Protein AF-A0A2H0BST7-F1 (afdb_monomer)

pLDDT: mean 83.85, std 9.45, range [52.56, 93.31]

Sequence (130 aa):
IAMVVNVTANILLVPPYGAMGAAWAGVISFSILPLIGFWFIRKDLQGEWMWMSTLLVRGLLAAALIWFSIRFALSSAPWGYTLVAAPFYALLVLYLLRLFQKEDFQRVVGWLQRKAVMPDKTEEDFHEKP

Foldseek 3Di:
DLVVQLVVQCVVQCVVPNPVSNVVSVVVSVVVVVVVVCVVCVVVCPPCVVVVVLLVVLVVVLVVVLVVCCVPVVPPPDPVCSVVVSVVSSVVSCVVSVVDDPVNVVVVVVVVVVVVPDDDPDPPPVVPDD

Mean predicted aligned error: 10.14 Å

Organism: NCBI:txid1975041

Radius of gyration: 21.38 Å; Cα contacts (8 Å, |Δi|>4): 49; chains: 1; bounding box: 61×40×40 Å

Solvent-accessible surface area (backbone atoms only — not comparable to full-atom values): 7423 Å² total; per-residue (Å²): 106,70,66,54,51,33,52,54,34,31,69,65,30,25,81,84,45,44,73,62,16,43,56,49,18,49,54,52,35,66,52,48,49,57,52,52,52,47,64,62,48,55,76,79,33,77,88,48,48,71,59,53,51,49,50,51,52,49,49,51,49,39,52,51,51,44,50,50,46,48,61,66,70,38,64,84,48,59,68,73,56,40,68,60,48,49,61,56,51,43,51,51,47,34,43,74,67,59,74,53,49,72,68,58,54,51,51,53,51,55,49,52,56,52,56,73,70,52,72,83,84,77,71,72,74,80,75,73,72,134

Secondary structure (DSSP, 8-state):
-HHHHHHHHHHHHHHHHHHHHHHHHHHHHHHHHHHHHHHHHTTT-TTTHHHHHHHHHHHHHHHHHHHHHHHHHSTTS-HHHHHHHHHHHHHHHHHHTTSS-HHHHHHHHHHHHHHHHS----SSTTS---

Structure (mmCIF, N/CA/C/O backbone):
data_AF-A0A2H0BST7-F1
#
_entry.id   AF-A0A2H0BST7-F1
#
loop_
_atom_site.group_PDB
_atom_site.id
_atom_site.type_symbol
_atom_site.label_atom_id
_atom_site.label_alt_id
_atom_site.label_comp_id
_atom_site.label_asym_id
_atom_site.label_entity_id
_atom_site.label_seq_id
_atom_site.pdbx_PDB_ins_code
_atom_site.Cartn_x
_atom_site.Cartn_y
_atom_site.Cartn_z
_atom_site.occupancy
_atom_site.B_iso_or_equiv
_atom_site.auth_seq_id
_atom_site.auth_comp_id
_atom_site.auth_asym_id
_atom_site.auth_atom_id
_atom_site.pdbx_PDB_model_num
ATOM 1 N N . ILE A 1 1 ? -5.115 21.406 -0.434 1.00 69.88 1 ILE A N 1
ATOM 2 C CA . ILE A 1 1 ? -3.818 20.834 0.022 1.00 69.88 1 ILE A CA 1
ATOM 3 C C . ILE A 1 1 ? -3.348 19.724 -0.921 1.00 69.88 1 ILE A C 1
ATOM 5 O O . ILE A 1 1 ? -2.293 19.896 -1.509 1.00 69.88 1 ILE A O 1
ATOM 9 N N . ALA A 1 2 ? -4.147 18.674 -1.162 1.00 71.25 2 ALA A N 1
ATOM 10 C CA . ALA A 1 2 ? -3.847 17.601 -2.129 1.00 71.25 2 ALA A CA 1
ATOM 11 C C . ALA A 1 2 ? -3.363 18.107 -3.501 1.00 71.25 2 ALA A C 1
ATOM 13 O O . ALA A 1 2 ? -2.289 17.742 -3.965 1.00 71.25 2 ALA A O 1
ATOM 14 N N . MET A 1 3 ? -4.154 18.993 -4.116 1.00 79.62 3 MET A N 1
ATOM 15 C CA . MET A 1 3 ? -3.856 19.553 -5.435 1.00 79.62 3 MET A CA 1
ATOM 16 C C . MET A 1 3 ? -2.555 20.365 -5.429 1.00 79.62 3 MET A C 1
ATOM 18 O O . MET A 1 3 ? -1.753 20.233 -6.342 1.00 79.62 3 MET A O 1
ATOM 22 N N . VAL A 1 4 ? -2.316 21.147 -4.371 1.00 85.12 4 VAL A N 1
ATOM 23 C CA . VAL A 1 4 ? -1.112 21.980 -4.239 1.00 85.12 4 VAL A CA 1
ATOM 24 C C . VAL A 1 4 ? 0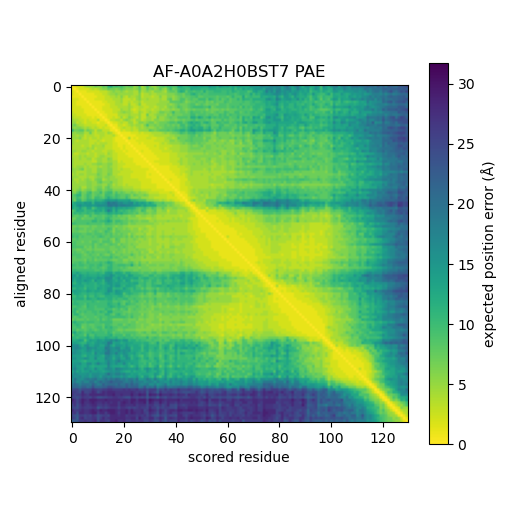.132 21.103 -4.129 1.00 85.12 4 VAL A C 1
ATOM 26 O O . VAL A 1 4 ? 1.062 21.289 -4.900 1.00 85.12 4 VAL A O 1
ATOM 29 N N . VAL A 1 5 ? 0.122 20.096 -3.248 1.00 81.38 5 VAL A N 1
ATOM 30 C CA . VAL A 1 5 ? 1.246 19.155 -3.097 1.00 81.38 5 VAL A CA 1
ATOM 31 C C . VAL A 1 5 ? 1.531 18.435 -4.416 1.00 81.38 5 VAL A C 1
ATOM 33 O O . VAL A 1 5 ? 2.687 18.349 -4.820 1.00 81.38 5 VAL A O 1
ATOM 36 N N . ASN A 1 6 ? 0.487 17.989 -5.121 1.00 83.00 6 ASN A N 1
ATOM 37 C CA . ASN A 1 6 ? 0.638 17.294 -6.395 1.00 83.00 6 ASN A CA 1
ATOM 38 C C . ASN A 1 6 ? 1.213 18.198 -7.493 1.00 83.00 6 ASN A C 1
ATOM 40 O O . ASN A 1 6 ? 2.143 17.805 -8.193 1.00 83.00 6 ASN A O 1
ATOM 44 N N . VAL A 1 7 ? 0.719 19.431 -7.622 1.00 86.38 7 VAL A N 1
ATOM 45 C CA . VAL A 1 7 ? 1.236 20.402 -8.597 1.00 86.38 7 VAL A CA 1
ATOM 46 C C . VAL A 1 7 ? 2.685 20.773 -8.278 1.00 86.38 7 VAL A C 1
ATOM 48 O O . VAL A 1 7 ? 3.531 20.729 -9.168 1.00 86.38 7 VAL A O 1
ATOM 51 N N . THR A 1 8 ? 3.009 21.058 -7.014 1.00 87.38 8 THR A N 1
ATOM 52 C CA . THR A 1 8 ? 4.379 21.380 -6.588 1.00 87.38 8 THR A CA 1
ATOM 53 C C . THR A 1 8 ? 5.342 20.220 -6.844 1.00 87.38 8 THR A C 1
ATOM 55 O O . THR A 1 8 ? 6.428 20.439 -7.378 1.00 87.38 8 THR A O 1
ATOM 58 N N . ALA A 1 9 ? 4.943 18.984 -6.527 1.00 81.56 9 ALA A N 1
ATOM 59 C CA . ALA A 1 9 ? 5.758 17.801 -6.786 1.00 81.56 9 ALA A CA 1
ATOM 60 C C . ALA A 1 9 ? 5.993 17.592 -8.290 1.00 81.56 9 ALA A C 1
ATOM 62 O O . ALA A 1 9 ? 7.122 17.330 -8.694 1.00 81.56 9 ALA A O 1
ATOM 63 N N . ASN A 1 10 ? 4.967 17.769 -9.128 1.00 85.75 10 ASN A N 1
ATOM 64 C CA . ASN A 1 10 ? 5.117 17.655 -10.579 1.00 85.75 10 ASN A CA 1
ATOM 65 C C . ASN A 1 10 ? 6.027 18.751 -11.159 1.00 85.75 10 ASN A C 1
ATOM 67 O O . ASN A 1 10 ? 6.893 18.440 -11.969 1.00 85.75 10 ASN A O 1
ATOM 71 N N . ILE A 1 11 ? 5.906 20.007 -10.714 1.00 90.06 11 ILE A N 1
ATOM 72 C CA . ILE A 1 11 ? 6.779 21.105 -11.175 1.00 90.06 11 ILE A CA 1
ATOM 73 C C . ILE A 1 11 ? 8.251 20.836 -10.828 1.00 90.06 11 ILE A C 1
ATOM 75 O O . ILE A 1 11 ? 9.129 21.143 -11.628 1.00 90.06 11 ILE A O 1
ATOM 79 N N . LEU A 1 12 ? 8.529 20.243 -9.663 1.00 88.81 12 LEU A N 1
ATOM 80 C CA . LEU A 1 12 ? 9.893 19.925 -9.229 1.00 88.81 12 LEU A CA 1
ATOM 81 C C . LEU A 1 12 ? 10.469 18.668 -9.897 1.00 88.81 12 LEU A C 1
ATOM 83 O O . LEU A 1 12 ? 11.650 18.648 -10.234 1.00 88.81 12 LEU A O 1
ATOM 87 N N . LEU A 1 13 ? 9.666 17.612 -10.064 1.00 84.69 13 LEU A N 1
ATOM 88 C CA . LEU A 1 13 ? 10.151 16.287 -10.474 1.00 84.69 13 LEU A CA 1
ATOM 89 C C . LEU A 1 13 ? 10.074 16.037 -11.981 1.00 84.69 13 LEU A C 1
ATOM 91 O O . LEU A 1 13 ? 10.878 15.265 -12.502 1.00 84.69 13 LEU A O 1
ATOM 95 N N . VAL A 1 14 ? 9.140 16.665 -12.698 1.00 88.31 14 VAL A N 1
ATOM 96 C CA . VAL A 1 14 ? 8.977 16.435 -14.142 1.00 88.31 14 VAL A CA 1
ATOM 97 C C . VAL A 1 14 ? 10.149 16.989 -14.964 1.00 88.31 14 VAL A C 1
ATOM 99 O O . VAL A 1 14 ? 10.617 16.257 -15.833 1.00 88.31 14 VAL A O 1
ATOM 102 N N . PRO A 1 15 ? 10.693 18.199 -14.717 1.00 88.75 15 PRO A N 1
ATOM 103 C CA . PRO A 1 15 ? 11.816 18.700 -15.511 1.00 88.75 15 PRO A CA 1
ATOM 104 C C . PRO A 1 15 ? 13.084 17.823 -15.447 1.00 88.75 15 PRO A C 1
ATOM 106 O O . PRO A 1 15 ? 13.643 17.547 -16.507 1.00 88.75 15 PRO A O 1
ATOM 109 N N . PRO A 1 16 ? 13.540 17.334 -14.271 1.00 91.62 16 PRO A N 1
ATOM 110 C CA . PRO A 1 16 ? 14.731 16.484 -14.205 1.00 91.62 16 PRO A CA 1
ATOM 111 C C . PRO A 1 16 ? 14.492 15.005 -14.559 1.00 91.62 16 PRO A C 1
ATOM 113 O O . PRO A 1 16 ? 15.432 14.346 -14.995 1.00 91.62 16 PRO A O 1
ATOM 116 N N . TYR A 1 17 ? 13.278 14.460 -14.383 1.00 89.00 17 TYR A N 1
ATOM 117 C CA . TYR A 1 17 ? 13.021 13.010 -14.510 1.00 89.00 17 TYR A CA 1
ATOM 118 C C . TYR A 1 17 ? 11.941 12.623 -15.537 1.00 89.00 17 TYR A C 1
ATOM 120 O O .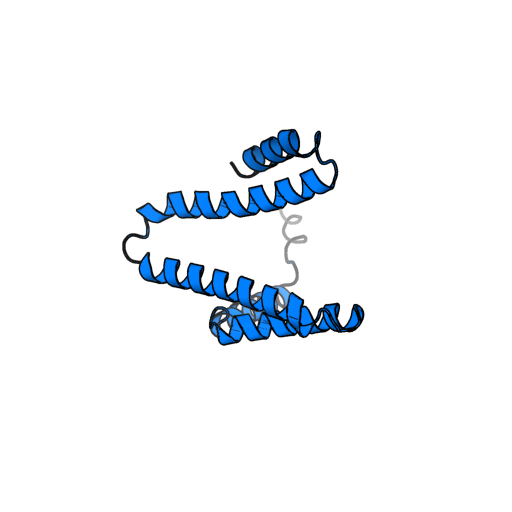 TYR A 1 17 ? 11.622 11.439 -15.686 1.00 89.00 17 TYR A O 1
ATOM 128 N N . GLY A 1 18 ? 11.344 13.587 -16.238 1.00 91.44 18 GLY A N 1
ATOM 129 C CA . GLY A 1 18 ? 10.319 13.357 -17.257 1.00 91.44 18 GLY A CA 1
ATOM 130 C C . GLY A 1 18 ? 9.127 12.543 -16.740 1.00 91.44 18 GLY A C 1
ATOM 131 O O . GLY A 1 18 ? 8.568 12.821 -15.676 1.00 91.44 18 GLY A O 1
ATOM 132 N N . ALA A 1 19 ? 8.751 11.499 -17.485 1.00 88.56 19 ALA A N 1
ATOM 133 C CA . ALA A 1 19 ? 7.633 10.615 -17.142 1.00 88.56 19 ALA A CA 1
ATOM 134 C C . ALA A 1 19 ? 7.834 9.863 -15.811 1.00 88.56 19 ALA A C 1
ATOM 136 O O . ALA A 1 19 ? 6.876 9.646 -15.068 1.00 88.56 19 ALA A O 1
ATOM 137 N N . MET A 1 20 ? 9.078 9.506 -15.473 1.00 88.19 20 MET A N 1
ATOM 138 C CA . MET A 1 20 ? 9.391 8.858 -14.197 1.00 88.19 20 MET A CA 1
ATOM 139 C C . MET A 1 20 ? 9.156 9.819 -13.024 1.00 88.19 20 MET A C 1
ATOM 141 O O . MET A 1 20 ? 8.635 9.414 -11.985 1.00 88.19 20 MET A O 1
ATOM 145 N N . GLY A 1 21 ? 9.469 11.104 -13.216 1.00 85.81 21 GLY A N 1
ATOM 146 C CA . GLY A 1 21 ? 9.205 12.164 -12.244 1.00 85.81 21 GLY A CA 1
ATOM 147 C C . GLY A 1 21 ? 7.720 12.341 -11.944 1.00 85.81 21 GLY A C 1
ATOM 148 O O . GLY A 1 21 ? 7.342 12.448 -10.779 1.00 85.81 21 GLY A O 1
ATOM 149 N N . ALA A 1 22 ? 6.870 12.284 -12.972 1.00 85.62 22 ALA A N 1
ATOM 150 C CA . ALA A 1 22 ? 5.416 12.351 -12.808 1.00 85.62 22 ALA A CA 1
ATOM 151 C C . ALA A 1 22 ? 4.866 11.170 -11.984 1.00 85.62 22 ALA A C 1
ATOM 153 O O . ALA A 1 22 ? 4.040 11.360 -11.089 1.00 85.62 22 ALA A O 1
ATOM 154 N N . ALA A 1 23 ? 5.364 9.951 -12.228 1.00 87.06 23 ALA A N 1
ATOM 155 C CA . ALA A 1 23 ? 4.972 8.774 -11.453 1.00 87.06 23 ALA A CA 1
ATOM 156 C C . ALA A 1 23 ? 5.342 8.925 -9.965 1.00 87.06 23 ALA A C 1
ATOM 158 O O . ALA A 1 23 ? 4.511 8.689 -9.085 1.00 87.06 23 ALA A O 1
ATOM 159 N N . TRP A 1 24 ? 6.561 9.392 -9.676 1.00 86.75 24 TRP A N 1
ATOM 160 C CA . TRP A 1 24 ? 7.004 9.650 -8.304 1.00 86.75 24 TRP A CA 1
ATOM 161 C C . TRP A 1 24 ? 6.244 10.791 -7.630 1.00 86.75 24 TRP A C 1
ATOM 163 O O . TRP A 1 24 ? 5.917 10.677 -6.450 1.00 86.75 24 TRP A O 1
ATOM 173 N N . ALA A 1 25 ? 5.898 11.854 -8.360 1.00 87.00 25 ALA A N 1
ATOM 174 C CA . ALA A 1 25 ? 5.081 12.944 -7.832 1.00 87.00 25 ALA A CA 1
ATOM 175 C C . ALA A 1 25 ? 3.711 12.441 -7.345 1.00 87.00 25 ALA A C 1
ATOM 177 O O . ALA A 1 25 ? 3.249 12.844 -6.273 1.00 87.00 25 ALA A O 1
ATOM 178 N N . GLY A 1 26 ? 3.105 11.501 -8.077 1.00 85.44 26 GLY A N 1
ATOM 179 C CA . GLY A 1 26 ? 1.884 10.817 -7.657 1.00 85.44 26 GLY A CA 1
ATOM 180 C C . GLY A 1 26 ? 2.075 10.037 -6.355 1.00 85.44 26 GLY A C 1
ATOM 181 O O . GLY A 1 26 ? 1.341 10.262 -5.392 1.00 85.44 26 GLY A O 1
ATOM 182 N N . VAL A 1 27 ? 3.095 9.175 -6.286 1.00 86.00 27 VAL A N 1
ATOM 183 C CA . VAL A 1 27 ? 3.401 8.376 -5.082 1.00 86.00 27 VAL A CA 1
ATOM 184 C C . VAL A 1 27 ? 3.630 9.268 -3.861 1.00 86.00 27 VAL A C 1
ATOM 186 O O . VAL A 1 27 ? 3.059 9.021 -2.797 1.00 86.00 27 VAL A O 1
ATOM 189 N N . ILE A 1 28 ? 4.416 10.336 -4.011 1.00 86.62 28 ILE A N 1
ATOM 190 C CA . ILE A 1 28 ? 4.704 11.297 -2.941 1.00 86.62 28 ILE A CA 1
ATOM 191 C C . ILE A 1 28 ? 3.416 11.983 -2.481 1.00 86.62 28 ILE A C 1
ATOM 193 O O . ILE A 1 28 ? 3.142 12.038 -1.283 1.00 86.62 28 ILE A O 1
ATOM 197 N N . SER A 1 29 ? 2.586 12.445 -3.415 1.00 85.25 29 SER A N 1
ATOM 198 C CA . SER A 1 29 ? 1.323 13.115 -3.094 1.00 85.25 29 SER A CA 1
ATOM 199 C C . SER A 1 29 ? 0.374 12.200 -2.327 1.00 85.25 29 SER A C 1
ATOM 201 O O . SER A 1 29 ? -0.137 12.5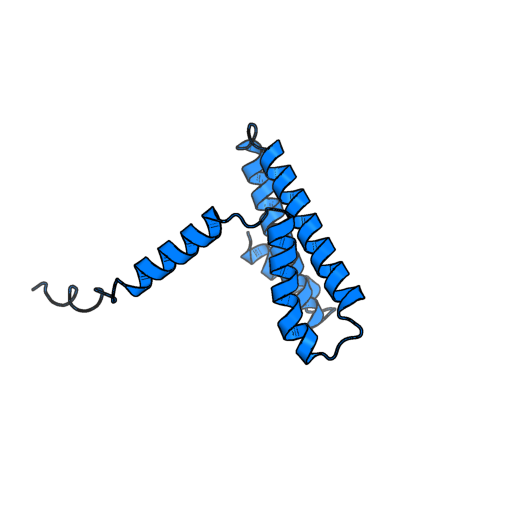88 -1.274 1.00 85.25 29 SER A O 1
ATOM 203 N N . PHE A 1 30 ? 0.193 10.965 -2.802 1.00 85.12 30 PHE A N 1
ATOM 204 C CA . PHE A 1 30 ? -0.650 9.968 -2.144 1.00 85.12 30 PHE A CA 1
ATOM 205 C C . PHE A 1 30 ? -0.083 9.467 -0.816 1.00 85.12 30 PHE A C 1
ATOM 207 O O . PHE A 1 30 ? -0.852 8.976 -0.000 1.00 85.12 30 PHE A O 1
ATOM 214 N N . SER A 1 31 ? 1.218 9.619 -0.565 1.00 86.44 31 SER A N 1
ATOM 215 C CA . SER A 1 31 ? 1.833 9.280 0.725 1.00 86.44 31 SER A CA 1
ATOM 216 C C . SER A 1 31 ? 1.709 10.422 1.738 1.00 86.44 31 SER A C 1
ATOM 218 O O . SER A 1 31 ? 1.401 10.195 2.907 1.00 86.44 31 SER A O 1
ATOM 220 N N . ILE A 1 32 ? 1.896 11.671 1.300 1.00 87.12 32 ILE A N 1
ATOM 221 C CA . ILE A 1 32 ? 1.828 12.862 2.160 1.00 87.12 32 ILE A CA 1
ATOM 222 C C . ILE A 1 32 ? 0.393 13.145 2.616 1.00 87.12 32 ILE A C 1
ATOM 224 O O . ILE A 1 32 ? 0.172 13.510 3.768 1.00 87.12 32 ILE A O 1
ATOM 228 N N . LEU A 1 33 ? -0.593 12.973 1.736 1.00 86.19 33 LEU A N 1
ATOM 229 C CA . LEU A 1 33 ? -2.009 13.204 2.039 1.00 86.19 33 LEU A CA 1
ATOM 230 C C . LEU A 1 33 ? -2.520 12.467 3.289 1.00 86.19 33 LEU A C 1
ATOM 232 O O . LEU A 1 33 ? -3.015 13.138 4.199 1.00 86.19 33 LEU A O 1
ATOM 236 N N . PRO A 1 34 ? -2.399 11.131 3.380 1.00 83.81 34 PRO A N 1
ATOM 237 C CA . PRO A 1 34 ? -2.818 10.393 4.560 1.00 83.81 34 PRO A CA 1
ATOM 238 C C . PRO A 1 34 ? -1.964 10.737 5.780 1.00 83.81 34 PRO A C 1
ATOM 240 O O . PRO A 1 34 ? -2.511 10.776 6.873 1.00 83.81 34 PRO A O 1
ATOM 243 N N . LEU A 1 35 ? -0.675 11.067 5.624 1.00 88.31 35 LEU A N 1
ATOM 244 C CA . LEU A 1 35 ? 0.169 11.524 6.738 1.00 88.31 35 LEU A CA 1
ATOM 245 C C . LEU A 1 35 ? -0.321 12.849 7.334 1.00 88.31 35 LEU A C 1
ATOM 247 O O . LEU A 1 35 ? -0.423 12.975 8.553 1.00 88.31 35 LEU A O 1
ATOM 251 N N . ILE A 1 36 ? -0.657 13.827 6.491 1.00 88.75 36 ILE A N 1
ATOM 252 C CA . ILE A 1 36 ? -1.209 15.111 6.936 1.00 88.75 36 ILE A CA 1
ATOM 253 C C . ILE A 1 36 ? -2.590 14.900 7.560 1.00 88.75 36 ILE A C 1
ATOM 255 O O . ILE A 1 36 ? -2.845 15.412 8.648 1.00 88.75 36 ILE A O 1
ATOM 259 N N . GLY A 1 37 ? -3.464 14.126 6.909 1.00 85.94 37 GLY A N 1
ATOM 260 C CA . GLY A 1 37 ? -4.786 13.796 7.447 1.00 85.94 37 GLY A CA 1
ATOM 261 C C . GLY A 1 37 ? -4.682 13.134 8.820 1.00 85.94 37 GLY A C 1
ATOM 262 O O . GLY A 1 37 ? -5.310 13.574 9.778 1.00 85.94 37 GLY A O 1
ATOM 263 N N . PHE A 1 38 ? -3.791 12.156 8.949 1.00 85.19 38 PHE A N 1
ATOM 264 C CA . PHE A 1 38 ? -3.479 11.499 10.210 1.00 85.19 38 PHE A CA 1
ATOM 265 C C . PHE A 1 38 ? -2.943 12.480 11.261 1.00 85.19 38 PHE A C 1
ATOM 267 O O . PHE A 1 38 ? -3.356 12.431 12.418 1.00 85.19 38 PHE A O 1
ATOM 274 N N . TRP A 1 39 ? -2.067 13.412 10.877 1.00 87.25 39 TRP A N 1
ATOM 275 C CA . TRP A 1 39 ? -1.524 14.419 11.790 1.00 87.25 39 TRP A CA 1
ATOM 276 C C . TRP A 1 39 ? -2.580 15.400 12.312 1.00 87.25 39 TRP A C 1
ATOM 278 O O . TRP A 1 39 ? -2.490 15.814 13.469 1.00 87.25 39 TRP A O 1
ATOM 288 N N . PHE A 1 40 ? -3.584 15.750 11.504 1.00 89.12 40 PHE A N 1
ATOM 289 C CA . PHE A 1 40 ? -4.714 16.566 11.954 1.00 89.12 40 PHE A CA 1
ATOM 290 C C . PHE A 1 40 ? -5.628 15.789 12.905 1.00 89.12 40 PHE A C 1
ATOM 292 O O . PHE A 1 40 ? -5.908 16.270 14.001 1.00 89.12 40 PHE A O 1
ATOM 299 N N . ILE A 1 41 ? -6.013 14.566 12.533 1.00 88.12 41 ILE A N 1
ATOM 300 C CA . ILE A 1 41 ? -6.977 13.761 13.299 1.00 88.12 41 ILE A CA 1
ATOM 301 C C . ILE A 1 41 ? -6.357 13.217 14.600 1.00 88.12 41 ILE A C 1
ATOM 303 O O . ILE A 1 41 ? -7.071 12.935 15.559 1.00 88.12 41 ILE A O 1
ATOM 307 N N . ARG A 1 42 ? -5.020 13.130 14.717 1.00 85.38 42 ARG A N 1
ATOM 308 C CA . ARG A 1 42 ? -4.355 12.622 15.937 1.00 85.38 42 ARG A CA 1
ATOM 309 C C . ARG A 1 42 ? -4.808 13.311 17.227 1.00 85.38 42 ARG A C 1
ATOM 311 O O . ARG A 1 42 ? -4.738 12.702 18.288 1.00 85.38 42 ARG A O 1
ATOM 318 N N . LYS A 1 43 ? -5.207 14.587 17.149 1.00 84.81 43 LYS A N 1
ATOM 319 C CA . LYS A 1 43 ? -5.657 15.362 18.313 1.00 84.81 43 LYS A CA 1
ATOM 320 C C . LYS A 1 43 ? -7.058 14.962 18.771 1.00 84.81 43 LYS A C 1
ATOM 322 O O . LYS A 1 43 ? -7.316 15.036 19.966 1.00 84.81 43 LYS A O 1
ATOM 327 N N . ASP A 1 44 ? -7.888 14.484 17.851 1.00 87.81 44 ASP A N 1
ATOM 328 C CA . ASP A 1 44 ? -9.265 14.059 18.110 1.00 87.81 44 ASP A CA 1
ATOM 329 C C . ASP A 1 44 ? -9.340 12.571 18.511 1.00 87.81 44 ASP A C 1
ATOM 331 O O . ASP A 1 44 ? -10.298 12.137 19.140 1.00 87.81 44 ASP A O 1
ATOM 335 N N . LEU A 1 45 ? -8.297 11.784 18.213 1.00 83.50 45 LEU A N 1
ATOM 336 C CA . LEU A 1 45 ? -8.231 10.328 18.435 1.00 83.50 45 LEU A CA 1
ATOM 337 C C . LEU A 1 45 ? -7.554 9.894 19.747 1.00 83.50 45 LEU A C 1
ATOM 339 O O . LEU A 1 45 ? -7.074 8.763 19.844 1.00 83.50 45 LEU A O 1
ATOM 343 N N . GLN A 1 46 ? -7.509 10.746 20.776 1.00 78.81 46 GLN A N 1
ATOM 344 C CA . GLN A 1 46 ? -6.777 10.450 22.023 1.00 78.81 46 GLN A CA 1
ATOM 345 C C . GLN A 1 46 ? -7.194 9.125 22.701 1.00 78.81 46 GLN A C 1
ATOM 347 O O . GLN A 1 46 ? -6.364 8.506 23.360 1.00 78.81 46 GLN A O 1
ATOM 352 N N . GLY A 1 47 ? -8.430 8.651 22.494 1.00 80.25 47 GLY A N 1
ATOM 353 C CA . GLY A 1 47 ? -8.910 7.358 23.005 1.00 80.25 47 GLY A CA 1
ATOM 354 C C . GLY A 1 47 ? -8.659 6.142 22.097 1.00 80.25 47 GLY A C 1
ATOM 355 O O . GLY A 1 47 ? -8.551 5.025 22.591 1.00 80.25 47 GLY A O 1
ATOM 356 N N . GLU A 1 48 ? -8.521 6.330 20.782 1.00 86.94 48 GLU A N 1
ATOM 357 C CA . GLU A 1 48 ? -8.455 5.231 19.796 1.00 86.94 48 GLU A CA 1
ATOM 358 C C . GLU A 1 48 ? -7.088 5.107 19.103 1.00 86.94 48 GLU A C 1
ATOM 360 O O . GLU A 1 48 ? -6.890 4.276 18.212 1.00 86.94 48 GLU A O 1
ATOM 365 N N . TRP A 1 49 ? -6.102 5.896 19.533 1.00 84.31 49 TRP A N 1
ATOM 366 C CA . TRP A 1 49 ? -4.754 5.906 18.964 1.00 84.31 49 TRP A CA 1
ATOM 367 C C . TRP A 1 49 ? -4.110 4.514 18.883 1.00 84.31 49 TRP A C 1
ATOM 369 O O . TRP A 1 49 ? -3.461 4.170 17.892 1.00 84.31 49 TRP A O 1
ATOM 379 N N . MET A 1 50 ? -4.310 3.682 19.908 1.00 85.62 50 MET A N 1
ATOM 380 C CA . MET A 1 50 ? -3.746 2.331 19.959 1.00 85.62 50 MET A CA 1
ATOM 381 C C . MET A 1 50 ? -4.379 1.406 18.907 1.00 85.62 50 MET A C 1
ATOM 383 O O . MET A 1 50 ? -3.680 0.615 18.271 1.00 85.62 50 MET A O 1
ATOM 387 N N . TRP A 1 51 ? -5.682 1.549 18.657 1.00 86.19 51 TRP A N 1
ATOM 388 C CA . TRP A 1 51 ? -6.382 0.805 17.610 1.00 86.19 51 TRP A CA 1
ATOM 389 C C . TRP A 1 51 ? -5.940 1.263 16.215 1.00 86.19 51 TRP A C 1
ATOM 391 O O . TRP A 1 51 ? -5.549 0.437 15.388 1.00 86.19 51 TRP A O 1
ATOM 401 N N . MET A 1 52 ? -5.894 2.577 15.982 1.00 85.12 52 MET A N 1
ATOM 402 C CA . MET A 1 52 ? 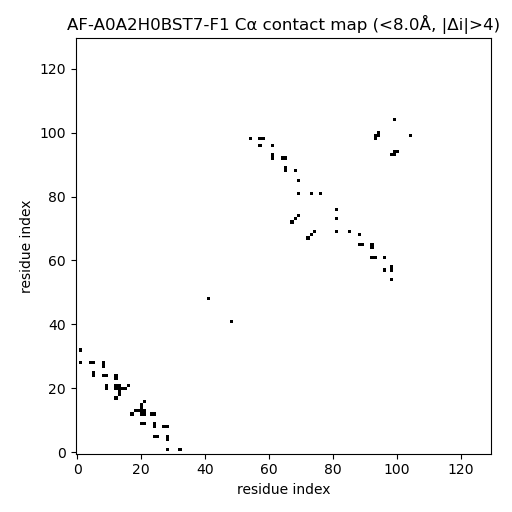-5.498 3.141 14.691 1.00 85.12 52 MET A CA 1
ATOM 403 C C . MET A 1 52 ? -4.035 2.828 14.337 1.00 85.12 52 MET A C 1
ATOM 405 O O . MET A 1 52 ? -3.738 2.451 13.204 1.00 85.12 52 MET A O 1
ATOM 409 N N . SER A 1 53 ? -3.115 2.931 15.300 1.00 86.19 53 SER A N 1
ATOM 410 C CA . SER A 1 53 ? -1.707 2.563 15.092 1.00 86.19 53 SER A CA 1
ATOM 411 C C . SER A 1 53 ? -1.540 1.069 14.810 1.00 86.19 53 SER A C 1
ATOM 413 O O . SER A 1 53 ? -0.782 0.701 13.914 1.00 86.19 53 SER A O 1
ATOM 415 N N . THR A 1 54 ? -2.306 0.204 15.482 1.00 87.75 54 THR A N 1
ATOM 416 C CA . THR A 1 54 ? -2.332 -1.234 15.177 1.00 87.75 54 THR A CA 1
ATOM 417 C C . THR A 1 54 ? -2.821 -1.491 13.751 1.00 87.75 54 THR A C 1
ATOM 419 O O . THR A 1 54 ? -2.240 -2.313 13.044 1.00 87.75 54 THR A O 1
ATOM 422 N N . LEU A 1 55 ? -3.858 -0.780 13.300 1.00 87.31 55 LEU A N 1
ATOM 423 C CA . LEU A 1 55 ? -4.387 -0.897 11.941 1.00 87.31 55 LEU A CA 1
ATOM 424 C C . LEU A 1 55 ? -3.357 -0.440 10.898 1.00 87.31 55 LEU A C 1
ATOM 426 O O . LEU A 1 55 ? -3.126 -1.153 9.923 1.00 87.31 55 LEU A O 1
ATOM 430 N N . LEU A 1 56 ? -2.668 0.679 11.146 1.00 88.06 56 LEU A N 1
ATOM 431 C CA . LEU A 1 56 ? -1.567 1.156 10.304 1.00 88.06 56 LEU A CA 1
ATOM 432 C C . LEU A 1 56 ? -0.427 0.141 10.217 1.00 88.06 56 LEU A C 1
ATOM 434 O O . LEU A 1 56 ? -0.006 -0.199 9.116 1.00 88.06 56 LEU A O 1
ATOM 438 N N . VAL A 1 57 ? 0.044 -0.380 11.353 1.00 89.81 57 VAL A N 1
ATOM 439 C CA . VAL A 1 57 ? 1.121 -1.383 11.388 1.00 89.81 57 VAL A CA 1
ATOM 440 C C . VAL A 1 57 ? 0.705 -2.652 10.646 1.00 89.81 57 VAL A C 1
ATOM 442 O O . VAL A 1 57 ? 1.485 -3.174 9.852 1.00 89.81 57 VAL A O 1
ATOM 445 N N . ARG A 1 58 ? -0.531 -3.132 10.835 1.00 90.62 58 ARG A N 1
ATOM 446 C CA . ARG A 1 58 ? -1.057 -4.291 10.096 1.00 90.62 58 ARG A CA 1
ATOM 447 C C . ARG A 1 58 ? -1.155 -4.022 8.599 1.00 90.62 58 ARG A C 1
ATOM 449 O O . ARG A 1 58 ? -0.801 -4.899 7.820 1.00 90.62 58 ARG A O 1
ATOM 456 N N . GLY A 1 59 ? -1.586 -2.830 8.191 1.00 90.19 59 GLY A N 1
ATOM 457 C CA . GLY A 1 59 ? -1.626 -2.432 6.784 1.00 90.19 59 GLY A CA 1
ATOM 458 C C . GLY A 1 59 ? -0.231 -2.375 6.158 1.00 90.19 59 GLY A C 1
ATOM 459 O O . GLY A 1 59 ? -0.023 -2.874 5.055 1.00 90.19 59 GLY A O 1
ATOM 460 N N . LEU A 1 60 ? 0.748 -1.844 6.890 1.00 91.00 60 LEU A N 1
ATOM 461 C CA . LEU A 1 60 ? 2.140 -1.755 6.446 1.00 91.00 60 LEU A CA 1
ATOM 462 C C . LEU A 1 60 ? 2.785 -3.146 6.344 1.00 91.00 60 LEU A C 1
ATOM 464 O O . LEU A 1 60 ? 3.456 -3.442 5.357 1.00 91.00 60 LEU A O 1
ATOM 468 N N . LEU A 1 61 ? 2.504 -4.031 7.306 1.00 92.69 61 LEU A N 1
ATOM 469 C CA . LEU A 1 61 ? 2.883 -5.445 7.242 1.00 92.69 61 LEU A CA 1
ATOM 470 C C . LEU A 1 61 ? 2.212 -6.166 6.068 1.00 92.69 61 LEU A C 1
ATOM 472 O O . LEU A 1 61 ? 2.878 -6.938 5.385 1.00 92.69 61 LEU A O 1
ATOM 476 N N . ALA A 1 62 ? 0.931 -5.898 5.795 1.00 92.06 62 ALA A N 1
ATOM 477 C CA . ALA A 1 62 ? 0.228 -6.461 4.643 1.00 92.06 62 ALA A CA 1
ATOM 478 C C . ALA A 1 62 ? 0.916 -6.064 3.338 1.00 92.06 62 ALA A C 1
ATOM 480 O O . ALA A 1 62 ? 1.246 -6.927 2.528 1.00 92.06 62 ALA A O 1
ATOM 481 N N . ALA A 1 63 ? 1.190 -4.770 3.165 1.00 91.38 63 ALA A N 1
ATOM 482 C CA . ALA A 1 63 ? 1.876 -4.252 1.990 1.00 91.38 63 ALA A CA 1
ATOM 483 C C . ALA A 1 63 ? 3.270 -4.878 1.827 1.00 91.38 63 ALA A C 1
ATOM 485 O O . ALA A 1 63 ? 3.614 -5.328 0.734 1.00 91.38 63 ALA A O 1
ATOM 486 N N . ALA A 1 64 ? 4.043 -4.975 2.913 1.00 93.31 64 ALA A N 1
ATOM 487 C CA . ALA A 1 64 ? 5.365 -5.593 2.901 1.00 93.31 64 ALA A CA 1
ATOM 488 C C . ALA A 1 64 ? 5.309 -7.085 2.533 1.00 93.31 64 ALA A C 1
ATOM 490 O O . ALA A 1 64 ? 6.096 -7.539 1.703 1.00 93.31 64 ALA A O 1
ATOM 491 N N . LEU A 1 65 ? 4.362 -7.843 3.094 1.00 93.25 65 LEU A N 1
ATOM 492 C CA . LEU A 1 65 ? 4.183 -9.266 2.795 1.00 93.25 65 LEU A CA 1
ATOM 493 C C . LEU A 1 65 ? 3.729 -9.501 1.356 1.00 93.25 65 LEU A C 1
ATOM 495 O O . LEU A 1 65 ? 4.240 -10.410 0.704 1.00 93.25 65 LEU A O 1
ATOM 499 N N . ILE A 1 66 ? 2.807 -8.684 0.843 1.00 91.94 66 ILE A N 1
ATOM 500 C CA . ILE A 1 66 ? 2.360 -8.753 -0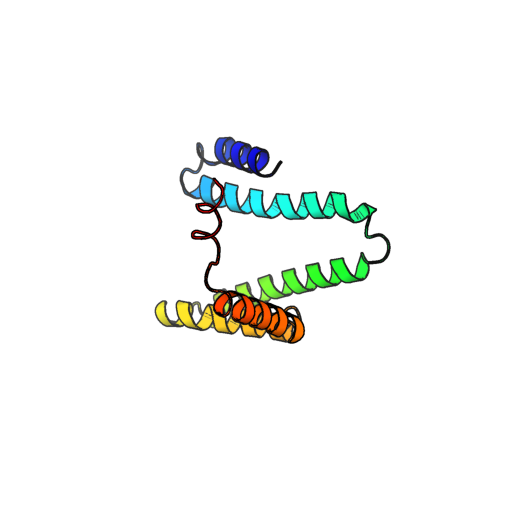.554 1.00 91.94 66 ILE A CA 1
ATOM 501 C C . ILE A 1 66 ? 3.536 -8.455 -1.484 1.00 91.94 66 ILE A C 1
ATOM 503 O O . ILE A 1 66 ? 3.811 -9.240 -2.390 1.00 91.94 66 ILE A O 1
ATOM 507 N N . TRP A 1 67 ? 4.272 -7.371 -1.230 1.00 92.06 67 TRP A N 1
ATOM 508 C CA . TRP A 1 67 ? 5.456 -7.007 -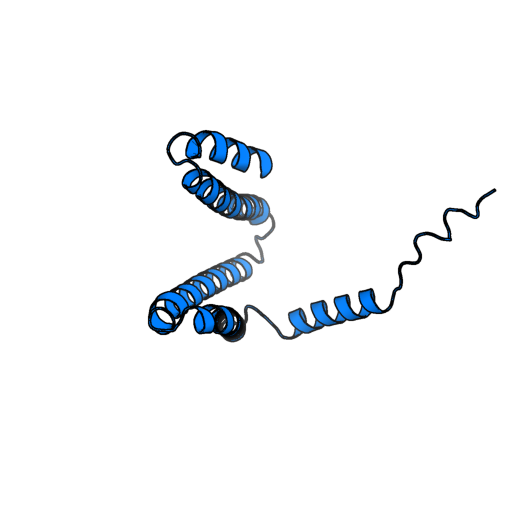2.005 1.00 92.06 67 TRP A CA 1
ATOM 509 C C . TRP A 1 67 ? 6.501 -8.123 -2.006 1.00 92.06 67 TRP A C 1
ATOM 511 O O . TRP A 1 67 ? 6.980 -8.529 -3.066 1.00 92.06 67 TRP A O 1
ATOM 521 N N . PHE A 1 68 ? 6.824 -8.656 -0.827 1.00 93.00 68 PHE A N 1
ATOM 522 C CA . PHE A 1 68 ? 7.787 -9.740 -0.671 1.00 93.00 68 PHE A CA 1
ATOM 523 C C . PHE A 1 68 ? 7.336 -11.002 -1.410 1.00 93.00 68 PHE A C 1
ATOM 525 O O . PHE A 1 68 ? 8.118 -11.587 -2.158 1.00 93.00 68 PHE A O 1
ATOM 532 N N . SER A 1 69 ? 6.061 -11.376 -1.275 1.00 88.75 69 SER A N 1
ATOM 533 C CA . SER A 1 69 ? 5.483 -12.543 -1.948 1.00 88.75 69 SER A CA 1
ATOM 534 C C . SER A 1 69 ? 5.541 -12.394 -3.464 1.00 88.75 69 SER A C 1
ATOM 536 O O . SER A 1 69 ? 6.011 -13.297 -4.148 1.00 88.75 69 SER A O 1
ATOM 538 N N . ILE A 1 70 ? 5.151 -11.237 -4.006 1.00 88.38 70 ILE A N 1
ATOM 539 C CA . ILE A 1 70 ? 5.226 -10.977 -5.450 1.00 88.38 70 ILE A CA 1
ATOM 540 C C . ILE A 1 70 ? 6.681 -11.016 -5.924 1.00 88.38 70 ILE A C 1
ATOM 542 O O . ILE A 1 70 ? 6.987 -11.632 -6.946 1.00 88.38 70 ILE A O 1
ATOM 546 N N . ARG A 1 71 ? 7.602 -10.400 -5.177 1.00 89.50 71 ARG A N 1
ATOM 547 C CA . ARG A 1 71 ? 9.001 -10.299 -5.594 1.00 89.50 71 ARG A CA 1
ATOM 548 C C . ARG A 1 71 ? 9.737 -11.636 -5.550 1.00 89.50 71 ARG A C 1
ATOM 550 O O . ARG A 1 71 ? 10.551 -11.885 -6.435 1.00 89.50 71 ARG A O 1
ATOM 557 N N . PHE A 1 72 ? 9.470 -12.479 -4.557 1.00 90.00 72 PHE A N 1
ATOM 558 C CA . PHE A 1 72 ? 10.162 -13.760 -4.397 1.00 90.00 72 PHE A CA 1
ATOM 559 C C . PHE A 1 72 ? 9.421 -14.931 -5.037 1.00 90.00 72 PHE A C 1
ATOM 561 O O . PHE A 1 72 ? 10.048 -15.715 -5.738 1.00 90.00 72 PHE A O 1
ATOM 568 N N . ALA A 1 73 ? 8.108 -15.054 -4.839 1.00 84.62 73 ALA A N 1
ATOM 569 C CA . ALA A 1 73 ? 7.357 -16.213 -5.322 1.00 84.62 73 ALA A CA 1
ATOM 570 C C . ALA A 1 73 ? 6.943 -16.080 -6.793 1.00 84.62 73 ALA A C 1
ATOM 572 O O . ALA A 1 73 ? 6.902 -17.078 -7.508 1.00 84.62 73 ALA A O 1
ATOM 573 N N . LEU A 1 74 ? 6.645 -14.861 -7.261 1.00 82.31 74 LEU A N 1
ATOM 574 C CA . LEU A 1 74 ? 6.129 -14.636 -8.617 1.00 82.31 74 LEU A CA 1
ATOM 575 C C . LEU A 1 74 ? 7.170 -14.105 -9.610 1.00 82.31 74 LEU A C 1
ATOM 577 O O . LEU A 1 74 ? 6.853 -13.959 -10.789 1.00 82.31 74 LEU A O 1
ATOM 581 N N . SER A 1 75 ? 8.416 -13.860 -9.189 1.00 83.81 75 SER A N 1
ATOM 582 C CA . SER A 1 75 ? 9.471 -13.412 -10.113 1.00 83.81 75 SER A CA 1
ATOM 583 C C . SER A 1 75 ? 9.956 -14.499 -11.070 1.00 83.81 75 SER A C 1
ATOM 585 O O . SER A 1 75 ? 10.460 -14.173 -12.140 1.00 83.81 75 SER A O 1
ATOM 587 N N . SER A 1 76 ? 9.784 -15.773 -10.714 1.00 87.38 76 SER A N 1
ATOM 588 C CA . SER A 1 76 ? 10.125 -16.914 -11.573 1.00 87.38 76 SER A CA 1
ATOM 589 C C . SER A 1 76 ? 8.958 -17.387 -12.450 1.00 87.38 76 SER A C 1
ATOM 591 O O . SER A 1 76 ? 9.149 -18.255 -13.298 1.00 87.38 76 SER A O 1
ATOM 593 N N . ALA A 1 77 ? 7.750 -16.850 -12.248 1.00 88.19 77 ALA A N 1
ATOM 594 C CA . ALA A 1 77 ? 6.554 -17.272 -12.968 1.00 88.19 77 ALA A CA 1
ATOM 595 C C . ALA A 1 77 ? 6.361 -16.488 -14.285 1.00 88.19 77 ALA A C 1
ATOM 597 O O . ALA A 1 77 ? 6.772 -15.329 -14.384 1.00 88.19 77 ALA A O 1
ATOM 598 N N . PRO A 1 78 ? 5.687 -17.070 -15.298 1.00 92.44 78 PRO A N 1
ATOM 599 C CA . PRO A 1 78 ? 5.285 -16.341 -16.498 1.00 92.44 78 PRO A CA 1
ATOM 600 C C . PRO A 1 78 ? 4.390 -15.144 -16.154 1.00 92.44 78 PRO A C 1
ATOM 602 O O . PRO A 1 78 ? 3.493 -15.252 -15.317 1.00 92.44 78 PRO A O 1
ATOM 605 N N . TRP A 1 79 ? 4.579 -14.020 -16.849 1.00 89.50 79 TRP A N 1
ATOM 606 C CA . TRP A 1 79 ? 3.892 -12.751 -16.563 1.00 89.50 79 TRP A CA 1
ATOM 607 C C . TRP A 1 79 ? 2.359 -12.874 -16.471 1.00 89.50 79 TRP A C 1
ATOM 609 O O . TRP A 1 79 ? 1.743 -12.238 -15.617 1.00 89.50 79 TRP A O 1
ATOM 619 N N . GLY A 1 80 ? 1.746 -13.728 -17.303 1.00 91.31 80 GLY A N 1
ATOM 620 C CA . GLY A 1 80 ? 0.299 -13.962 -17.296 1.00 91.31 80 GLY A CA 1
ATOM 621 C C . GLY A 1 80 ? -0.202 -14.618 -16.007 1.00 91.31 80 GLY A C 1
ATOM 622 O O . GLY A 1 80 ? -1.249 -14.234 -15.489 1.00 91.31 80 GLY A O 1
ATOM 623 N N . TYR A 1 81 ? 0.574 -15.546 -15.435 1.00 89.62 81 TYR A N 1
ATOM 624 C CA . TYR A 1 81 ? 0.251 -16.143 -14.138 1.00 89.62 81 TYR A CA 1
ATOM 625 C C . TYR A 1 81 ? 0.332 -15.095 -13.028 1.00 89.62 81 TYR A C 1
ATOM 627 O O . TYR A 1 81 ? -0.564 -15.012 -12.193 1.00 89.62 81 TYR A O 1
ATOM 635 N N . THR A 1 82 ? 1.356 -14.240 -13.057 1.00 88.75 82 THR A N 1
ATOM 636 C CA . THR A 1 82 ? 1.538 -13.169 -12.068 1.00 88.75 82 THR A CA 1
ATOM 637 C C . THR A 1 82 ? 0.371 -12.187 -12.048 1.00 88.75 82 THR A C 1
ATOM 639 O O . THR A 1 82 ? -0.056 -11.773 -10.973 1.00 88.75 82 THR A O 1
ATOM 642 N N . LEU A 1 83 ? -0.197 -11.873 -13.213 1.00 90.25 83 LEU A N 1
ATOM 643 C CA . LEU A 1 83 ? -1.320 -10.943 -13.354 1.00 90.25 83 LEU A CA 1
ATOM 644 C C . LEU A 1 83 ? -2.597 -11.457 -12.668 1.00 90.25 83 LEU A C 1
ATOM 646 O O . LEU A 1 83 ? -3.319 -10.680 -12.047 1.00 90.25 83 LEU A O 1
ATOM 650 N N . VAL A 1 84 ? -2.842 -12.769 -12.727 1.00 93.00 84 VAL A N 1
ATOM 651 C CA . VAL A 1 84 ? -4.008 -13.400 -12.089 1.00 93.00 84 VAL A CA 1
ATOM 652 C C . VAL A 1 84 ? -3.721 -13.760 -10.635 1.00 93.00 84 VAL A C 1
ATOM 654 O O . VAL A 1 84 ? -4.551 -13.508 -9.774 1.00 93.00 84 VAL A O 1
ATOM 657 N N . ALA A 1 85 ? -2.553 -14.315 -10.320 1.00 89.75 85 ALA A N 1
ATOM 658 C CA . ALA A 1 85 ? -2.243 -14.803 -8.979 1.00 89.75 85 ALA A CA 1
ATOM 659 C C . ALA A 1 85 ? -1.990 -13.675 -7.964 1.00 89.75 85 ALA A C 1
ATOM 661 O O . ALA A 1 85 ? -2.338 -13.827 -6.792 1.00 89.75 85 ALA A O 1
ATOM 662 N N . ALA A 1 86 ? -1.434 -12.533 -8.385 1.00 89.88 86 ALA A N 1
ATOM 663 C CA . ALA A 1 86 ? -1.160 -11.402 -7.496 1.00 89.88 86 ALA A CA 1
ATOM 664 C C . ALA A 1 86 ? -2.397 -10.893 -6.724 1.00 89.88 86 ALA A C 1
ATOM 666 O O . ALA A 1 86 ? -2.300 -10.782 -5.499 1.00 89.88 86 ALA A O 1
ATOM 667 N N . PRO A 1 87 ? -3.563 -10.620 -7.352 1.00 91.44 87 PRO A N 1
ATOM 668 C CA . PRO A 1 87 ? -4.747 -10.191 -6.609 1.00 91.44 87 PRO A CA 1
ATOM 669 C C . PRO A 1 87 ? -5.266 -11.265 -5.644 1.00 91.44 87 PRO A C 1
ATOM 671 O O . PRO A 1 87 ? -5.656 -10.924 -4.529 1.00 91.44 87 PRO A O 1
ATOM 674 N N . PHE A 1 88 ? -5.208 -12.556 -5.998 1.00 91.19 88 PHE A N 1
ATOM 675 C CA . PHE A 1 88 ? -5.581 -13.634 -5.070 1.00 91.19 88 PHE A CA 1
ATOM 676 C C . PHE A 1 88 ? -4.660 -13.682 -3.846 1.00 91.19 88 PHE A C 1
ATOM 678 O O . PHE A 1 88 ? -5.143 -13.784 -2.718 1.00 91.19 88 PHE A O 1
ATOM 685 N N . TYR A 1 89 ? -3.347 -13.544 -4.045 1.00 89.44 89 TYR A N 1
ATOM 686 C CA . TYR A 1 89 ? -2.389 -13.457 -2.942 1.00 89.44 89 TYR A CA 1
ATOM 687 C C . TYR A 1 89 ? -2.618 -12.220 -2.074 1.00 89.44 89 TYR A C 1
ATOM 689 O O . TYR A 1 89 ? -2.583 -12.321 -0.848 1.00 89.44 89 TYR A O 1
ATOM 6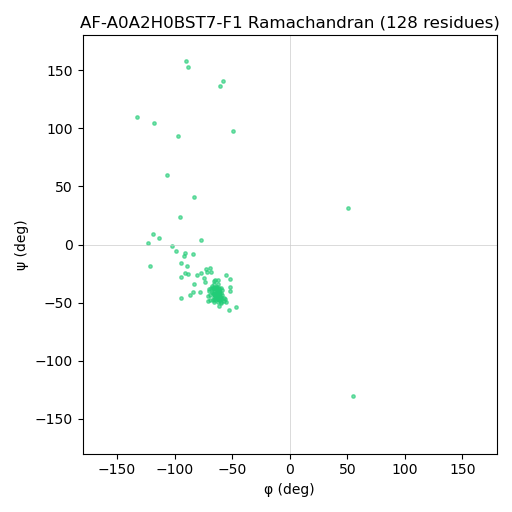97 N N . ALA A 1 90 ? -2.894 -11.066 -2.683 1.00 90.81 90 ALA A N 1
ATOM 698 C CA . ALA A 1 90 ? -3.205 -9.847 -1.948 1.00 90.81 90 ALA A CA 1
ATOM 699 C C . ALA A 1 90 ? -4.442 -10.029 -1.059 1.00 90.81 90 ALA A C 1
ATOM 701 O O . ALA A 1 90 ? -4.392 -9.718 0.131 1.00 90.81 90 ALA A O 1
ATOM 702 N N . LEU A 1 91 ? -5.520 -10.607 -1.599 1.00 90.25 91 LEU A N 1
ATOM 703 C CA . LEU A 1 91 ? -6.732 -10.913 -0.836 1.00 90.25 91 LEU A CA 1
ATOM 704 C C . LEU A 1 91 ? -6.462 -11.902 0.302 1.00 90.25 91 LEU A C 1
ATOM 706 O O . LEU A 1 91 ? -6.939 -11.691 1.416 1.00 90.25 91 LEU A O 1
ATOM 710 N N . LEU A 1 92 ? -5.662 -12.942 0.053 1.00 90.50 92 LEU A N 1
ATOM 711 C CA . LEU A 1 92 ? -5.280 -13.919 1.072 1.00 90.50 92 LEU A CA 1
ATOM 712 C C . LEU A 1 92 ? -4.514 -13.257 2.228 1.00 90.50 92 LEU A C 1
ATOM 714 O O . LEU A 1 92 ? -4.850 -13.480 3.389 1.00 90.50 92 LEU A O 1
ATOM 718 N N . VAL A 1 93 ? -3.517 -12.417 1.932 1.00 90.69 93 VAL A N 1
ATOM 719 C CA . VAL A 1 93 ? -2.726 -11.712 2.957 1.00 90.69 93 VAL A CA 1
ATOM 720 C C . VAL A 1 93 ? -3.595 -10.735 3.751 1.00 90.69 93 VAL A C 1
ATOM 722 O O . VAL A 1 93 ? -3.516 -10.704 4.980 1.00 90.69 93 VAL A O 1
ATOM 725 N N . LEU A 1 94 ? -4.458 -9.971 3.076 1.00 89.56 94 LEU A N 1
ATOM 726 C CA . LEU A 1 94 ? -5.390 -9.048 3.731 1.00 89.56 94 LEU A CA 1
ATOM 727 C C . LEU A 1 94 ? -6.371 -9.781 4.655 1.00 89.56 94 LEU A C 1
ATOM 729 O O . LEU A 1 94 ? -6.646 -9.309 5.763 1.00 89.56 94 LEU A O 1
ATOM 733 N N . TYR A 1 95 ? -6.855 -10.949 4.230 1.00 88.56 95 TYR A N 1
ATOM 734 C CA . TYR A 1 95 ? -7.709 -11.810 5.040 1.00 88.56 95 TYR A CA 1
ATOM 735 C C . TYR A 1 95 ? -6.967 -12.358 6.268 1.00 88.56 95 TYR A C 1
ATOM 737 O O . TYR A 1 95 ? -7.463 -12.246 7.390 1.00 88.56 95 TYR A O 1
ATOM 745 N N . LEU A 1 96 ? -5.752 -12.889 6.087 1.00 88.62 96 LEU A N 1
ATOM 746 C CA . LEU A 1 96 ? -4.937 -13.439 7.178 1.00 88.62 96 LEU A CA 1
ATOM 747 C C . LEU A 1 96 ? -4.586 -12.387 8.234 1.00 88.62 96 LEU A C 1
ATOM 749 O O . LEU A 1 96 ? -4.636 -12.670 9.430 1.00 88.62 96 LEU A O 1
ATOM 753 N N . LEU A 1 97 ? -4.296 -11.155 7.815 1.00 87.62 97 LEU A N 1
ATOM 754 C CA . LEU A 1 97 ? -4.007 -10.046 8.728 1.00 87.62 97 LEU A CA 1
ATOM 755 C C . LEU A 1 97 ? -5.258 -9.443 9.381 1.00 87.62 97 LEU A C 1
ATOM 757 O O . LEU A 1 97 ? -5.145 -8.474 10.138 1.00 87.62 97 LEU A O 1
ATOM 761 N N . ARG A 1 98 ? -6.442 -10.019 9.120 1.00 85.44 98 ARG A N 1
ATOM 762 C CA . ARG A 1 98 ? -7.749 -9.512 9.564 1.00 85.44 98 ARG A CA 1
ATOM 763 C C . ARG A 1 98 ? -7.945 -8.034 9.218 1.00 85.44 98 ARG A C 1
ATOM 765 O O . ARG A 1 98 ? -8.605 -7.314 9.961 1.00 85.44 98 ARG A O 1
ATOM 772 N N . LEU A 1 99 ? -7.344 -7.586 8.115 1.00 80.31 99 LEU A N 1
ATOM 773 C CA . LEU A 1 99 ? -7.568 -6.245 7.579 1.00 80.31 99 LEU A CA 1
ATOM 774 C C . LEU A 1 99 ? -8.908 -6.174 6.841 1.00 80.31 99 LEU A C 1
ATOM 776 O O . LEU A 1 99 ? -9.477 -5.100 6.708 1.00 80.31 99 LEU A O 1
ATOM 780 N N . PHE A 1 100 ? -9.388 -7.326 6.369 1.00 77.44 100 PHE A N 1
ATOM 781 C CA . PHE A 1 100 ? -10.660 -7.474 5.684 1.00 77.44 100 PHE A CA 1
ATOM 782 C C . PHE A 1 100 ? -11.559 -8.402 6.502 1.00 77.44 100 PHE A C 1
ATOM 784 O O . PHE A 1 100 ? -11.322 -9.614 6.553 1.00 77.44 100 PHE A O 1
ATOM 791 N N . GLN A 1 101 ? -12.548 -7.841 7.199 1.00 80.44 101 GLN A N 1
ATOM 792 C CA . GLN A 1 101 ? -13.493 -8.640 7.971 1.00 80.44 101 GLN A CA 1
ATOM 793 C C . GLN A 1 101 ? -14.704 -9.036 7.120 1.00 80.44 101 GLN A C 1
ATOM 795 O O . GLN A 1 101 ? -15.025 -8.418 6.102 1.00 80.44 101 GLN A O 1
ATOM 800 N N . LYS A 1 102 ? -15.399 -10.103 7.530 1.00 81.69 102 LYS A N 1
ATOM 801 C CA . LYS A 1 102 ? -16.610 -10.558 6.831 1.00 81.69 102 LYS A CA 1
ATOM 802 C C . LYS A 1 102 ? -17.705 -9.491 6.859 1.00 81.69 102 LYS A C 1
ATOM 804 O O . LYS A 1 102 ? -18.474 -9.409 5.901 1.00 81.69 102 LYS A O 1
ATOM 809 N N . GLU A 1 103 ? -17.755 -8.668 7.910 1.00 82.44 103 GLU A N 1
ATOM 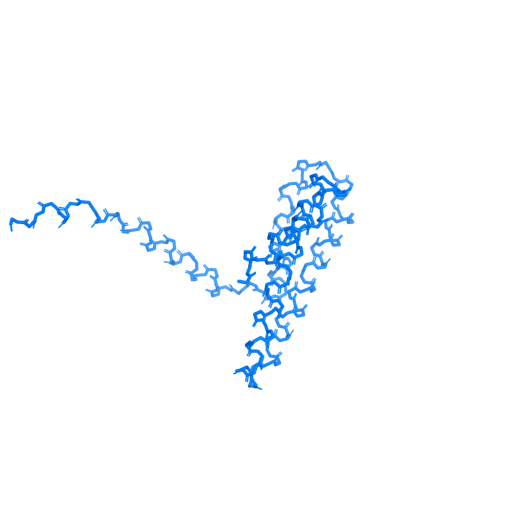810 C CA . GLU A 1 103 ? -18.725 -7.578 8.002 1.00 82.44 103 GLU A CA 1
ATOM 811 C C . GLU A 1 103 ? -18.499 -6.522 6.909 1.00 82.44 103 GLU A C 1
ATOM 813 O O . GLU A 1 103 ? -19.468 -6.030 6.329 1.00 82.44 103 GLU A O 1
ATOM 818 N N . ASP A 1 104 ? -17.243 -6.217 6.564 1.00 78.81 104 ASP A N 1
ATOM 819 C CA . ASP A 1 104 ? -16.913 -5.254 5.507 1.00 78.81 104 ASP A CA 1
ATOM 820 C C . ASP A 1 104 ? -17.383 -5.753 4.139 1.00 78.81 104 ASP A C 1
ATOM 822 O O . ASP A 1 104 ? -18.018 -5.017 3.379 1.00 78.81 104 ASP A O 1
ATOM 826 N N . PHE A 1 105 ? -17.152 -7.037 3.849 1.00 82.81 105 PHE A N 1
ATOM 827 C CA . PHE A 1 105 ? -17.617 -7.656 2.610 1.00 82.81 105 PHE A CA 1
ATOM 828 C C . PHE A 1 105 ? -19.146 -7.631 2.503 1.00 82.81 105 PHE A C 1
ATOM 830 O O . PHE A 1 105 ? -19.696 -7.242 1.472 1.00 82.81 105 PHE A O 1
ATOM 837 N N . GLN A 1 106 ? -19.848 -7.986 3.583 1.00 87.06 106 GLN A N 1
ATOM 838 C CA . GLN A 1 106 ? -21.311 -7.956 3.615 1.00 87.06 106 GLN A CA 1
ATOM 839 C C . GLN A 1 106 ? -21.868 -6.539 3.441 1.00 87.06 106 GLN A C 1
ATOM 841 O O . GLN A 1 106 ? -22.873 -6.364 2.751 1.00 87.06 106 GLN A O 1
ATOM 846 N N . ARG A 1 107 ? -21.208 -5.514 3.996 1.00 83.38 107 ARG A N 1
ATOM 847 C CA . ARG A 1 107 ? -21.595 -4.110 3.787 1.00 83.38 107 ARG A CA 1
ATOM 848 C C . ARG A 1 107 ? -21.483 -3.699 2.322 1.00 83.38 107 ARG A C 1
ATOM 850 O O . ARG A 1 107 ? -22.411 -3.079 1.802 1.00 83.38 107 ARG A O 1
ATOM 857 N N . VAL A 1 108 ? -20.387 -4.063 1.655 1.00 83.94 108 VAL A N 1
ATOM 858 C CA . VAL A 1 108 ? -20.160 -3.741 0.237 1.00 83.94 108 VAL A CA 1
ATOM 859 C C . VAL A 1 108 ? -21.163 -4.469 -0.659 1.00 83.94 108 VAL A C 1
ATOM 861 O O . VAL A 1 108 ? -21.808 -3.834 -1.492 1.00 83.94 108 VAL A O 1
ATOM 864 N N . VAL A 1 109 ? -21.364 -5.773 -0.452 1.00 88.50 109 VAL A N 1
ATOM 865 C CA . VAL A 1 109 ? -22.341 -6.566 -1.217 1.00 88.50 109 VAL A CA 1
ATOM 866 C C . VAL A 1 109 ? -23.763 -6.055 -0.987 1.00 88.50 109 VAL A C 1
ATOM 868 O O . VAL A 1 109 ? -24.501 -5.856 -1.948 1.00 88.50 109 VAL A O 1
ATOM 871 N N . GLY A 1 110 ? -24.136 -5.758 0.259 1.00 89.12 110 GLY A N 1
ATOM 872 C CA . GLY A 1 110 ? -25.447 -5.195 0.578 1.00 89.12 110 GLY A CA 1
ATOM 873 C C . GLY A 1 110 ? -25.663 -3.797 -0.011 1.00 89.12 110 GLY A C 1
ATOM 874 O O . GLY A 1 110 ? -26.787 -3.421 -0.339 1.00 89.12 110 GLY A O 1
ATOM 875 N N . TRP A 1 111 ? -24.612 -2.993 -0.176 1.00 88.19 111 TRP A N 1
ATOM 876 C CA . TRP A 1 111 ? -24.693 -1.722 -0.901 1.00 88.19 111 TRP A CA 1
ATOM 877 C C . TRP A 1 111 ? -24.876 -1.927 -2.413 1.00 88.19 111 TRP A C 1
ATOM 879 O O . TRP A 1 111 ? -25.755 -1.300 -3.004 1.00 88.19 111 TRP A O 1
ATOM 889 N N . LEU A 1 112 ? -24.123 -2.847 -3.022 1.00 88.06 112 LEU A N 1
ATOM 890 C CA . LEU A 1 112 ? -24.241 -3.208 -4.441 1.00 88.06 112 LEU A CA 1
ATOM 891 C C . LEU A 1 112 ? -25.629 -3.754 -4.787 1.00 88.06 112 LEU A C 1
ATOM 893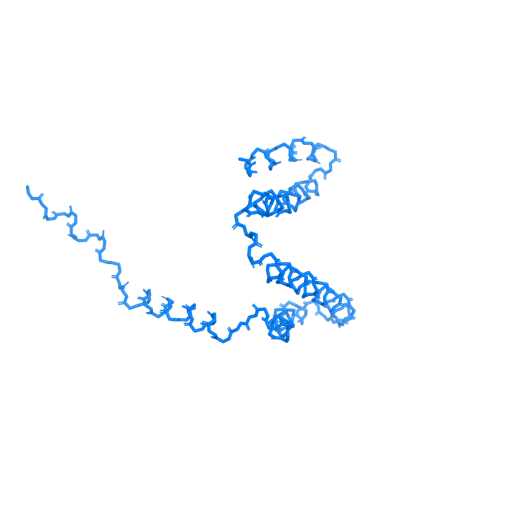 O O . LEU A 1 112 ? -26.238 -3.314 -5.758 1.00 88.06 112 LEU A O 1
ATOM 897 N N . GLN A 1 113 ? -26.157 -4.657 -3.961 1.00 88.50 113 GLN A N 1
ATOM 898 C CA . GLN A 1 113 ? -27.498 -5.215 -4.138 1.00 88.50 113 GLN A CA 1
ATOM 899 C C . GLN A 1 113 ? -28.578 -4.132 -4.062 1.00 88.50 113 GLN A C 1
ATOM 901 O O . GLN A 1 113 ? -29.496 -4.129 -4.874 1.00 88.50 113 GLN A O 1
ATOM 906 N N . ARG A 1 114 ? -28.449 -3.162 -3.146 1.00 84.50 114 ARG A N 1
ATOM 907 C CA . ARG A 1 114 ? -29.391 -2.034 -3.056 1.00 84.50 114 ARG A CA 1
ATOM 908 C C . ARG A 1 114 ? -29.337 -1.122 -4.279 1.00 84.50 114 ARG A C 1
ATOM 910 O O . ARG A 1 114 ? -30.388 -0.703 -4.753 1.00 84.50 114 ARG A O 1
ATOM 917 N N . LYS A 1 115 ? -28.145 -0.851 -4.819 1.00 74.94 115 LYS A N 1
ATOM 918 C CA . LYS A 1 115 ? -27.994 -0.068 -6.055 1.00 74.94 115 LYS A CA 1
ATOM 919 C C . LYS A 1 115 ? -28.526 -0.783 -7.294 1.00 74.94 115 LYS A C 1
ATOM 921 O O . LYS A 1 115 ? -29.089 -0.126 -8.154 1.00 74.94 115 LYS A O 1
ATOM 926 N N . ALA A 1 116 ? -28.381 -2.103 -7.381 1.00 76.50 116 ALA A N 1
ATOM 927 C CA . ALA A 1 116 ? -28.916 -2.878 -8.500 1.00 76.50 116 ALA A CA 1
ATOM 928 C C . ALA A 1 116 ? -30.457 -2.929 -8.517 1.00 76.50 116 ALA A C 1
ATOM 930 O O . ALA A 1 116 ? -31.048 -3.156 -9.567 1.00 76.50 116 ALA A O 1
ATOM 931 N N . VAL A 1 117 ? -31.103 -2.726 -7.362 1.00 72.38 117 VAL A N 1
ATOM 932 C CA . VAL A 1 117 ? -32.564 -2.820 -7.198 1.00 72.38 117 VAL A CA 1
ATOM 933 C C . VAL A 1 117 ? -33.276 -1.468 -7.341 1.00 72.38 117 VAL A C 1
ATOM 935 O O . VAL A 1 117 ? -34.482 -1.450 -7.567 1.00 72.38 117 VAL A O 1
ATOM 938 N N . MET A 1 118 ? -32.570 -0.336 -7.262 1.00 58.72 118 MET A N 1
ATOM 939 C CA . MET A 1 118 ? -33.146 0.973 -7.591 1.00 58.72 118 MET A CA 1
ATOM 940 C C . MET A 1 118 ? -32.772 1.352 -9.030 1.00 58.72 118 MET A C 1
ATOM 942 O O . MET A 1 118 ? -31.697 1.921 -9.227 1.00 58.72 118 MET A O 1
ATOM 946 N N . PRO A 1 119 ? -33.613 1.048 -10.042 1.00 59.50 119 PRO A N 1
ATOM 947 C CA . PRO A 1 119 ? -33.481 1.699 -11.333 1.00 59.50 119 PRO A CA 1
ATOM 948 C C . PRO A 1 119 ? -33.675 3.200 -11.114 1.00 59.50 119 PRO A C 1
ATOM 950 O O . PRO A 1 119 ? -34.526 3.626 -10.332 1.00 59.50 119 PRO A O 1
ATOM 953 N N . ASP A 1 120 ? -32.811 3.964 -11.761 1.00 62.69 120 ASP A N 1
ATOM 954 C CA . ASP A 1 120 ? -32.683 5.411 -11.697 1.00 62.69 120 ASP A CA 1
ATOM 955 C C . ASP A 1 120 ? -34.048 6.106 -11.882 1.00 62.69 120 ASP A C 1
ATOM 957 O O . ASP A 1 120 ? -34.540 6.253 -12.996 1.00 62.69 120 ASP A O 1
ATOM 961 N N . LYS A 1 121 ? -34.703 6.499 -10.783 1.00 60.06 121 LYS A N 1
ATOM 962 C CA . LYS A 1 121 ? -35.960 7.271 -10.800 1.00 60.06 121 LYS A CA 1
ATOM 963 C C . LYS A 1 121 ? -35.685 8.772 -10.960 1.00 60.06 121 LYS A C 1
ATOM 965 O O . LYS A 1 121 ? -36.286 9.576 -10.253 1.00 60.06 121 LYS A O 1
ATOM 970 N N . THR A 1 122 ? -34.741 9.162 -11.814 1.00 61.81 122 THR A N 1
ATOM 971 C CA . THR A 1 122 ? -34.237 10.547 -11.799 1.00 61.81 122 THR A CA 1
ATOM 972 C C . THR A 1 122 ? -34.451 11.341 -13.085 1.00 61.81 122 THR A C 1
ATOM 974 O O . THR A 1 122 ? -33.993 12.474 -13.145 1.00 61.81 122 THR A O 1
ATOM 977 N N . GLU A 1 123 ? -35.219 10.849 -14.066 1.00 57.12 123 GLU A N 1
ATOM 978 C CA . GLU A 1 123 ? -35.512 11.655 -15.272 1.00 57.12 123 GLU A CA 1
ATOM 979 C C . GLU A 1 123 ? -36.999 11.929 -15.565 1.00 57.12 123 GLU A C 1
ATOM 981 O O . GLU A 1 123 ? -37.288 12.916 -16.236 1.00 57.12 123 GLU A O 1
ATOM 986 N N . GLU A 1 124 ? -37.964 11.183 -15.009 1.00 56.69 124 GLU A N 1
ATOM 987 C CA . GLU A 1 124 ? -39.392 11.443 -15.306 1.00 56.69 124 GLU A CA 1
ATOM 988 C C . GLU A 1 124 ? -40.082 12.426 -14.333 1.00 56.69 124 GLU A C 1
ATOM 990 O O . GLU A 1 124 ? -40.998 13.133 -14.740 1.00 56.69 124 GLU A O 1
ATOM 995 N N . ASP A 1 125 ? -39.600 12.592 -13.093 1.00 56.25 125 ASP A N 1
ATOM 996 C CA . ASP A 1 125 ? -40.255 13.458 -12.082 1.00 56.25 125 ASP A CA 1
ATOM 997 C C . ASP A 1 125 ? -39.882 14.958 -12.178 1.00 56.25 125 ASP A C 1
ATOM 999 O O . ASP A 1 125 ? -40.470 15.798 -11.494 1.00 56.25 125 ASP A O 1
ATOM 1003 N N . PHE A 1 126 ? -38.908 15.335 -13.018 1.00 57.25 126 PHE A N 1
ATOM 1004 C CA . PHE A 1 126 ? -38.519 16.744 -13.213 1.00 57.25 126 PHE A CA 1
ATOM 1005 C C . PHE A 1 126 ? -39.266 17.447 -14.357 1.00 57.25 126 PHE A C 1
ATOM 1007 O O . PHE A 1 126 ? -39.185 18.672 -14.460 1.00 57.25 126 PHE A O 1
ATOM 1014 N N . HIS A 1 127 ? -40.020 16.710 -15.181 1.00 58.25 127 HIS A N 1
ATOM 1015 C CA . HIS A 1 127 ? -40.809 17.279 -16.280 1.00 58.25 127 HIS A CA 1
ATOM 1016 C C . HIS A 1 127 ? -42.301 17.471 -15.955 1.00 58.25 127 HIS A C 1
ATOM 1018 O O . HIS A 1 127 ? -43.003 18.124 -16.724 1.00 58.25 127 HIS A O 1
ATOM 1024 N N . GLU A 1 128 ? -42.776 17.013 -14.793 1.00 56.78 128 GLU A N 1
ATOM 1025 C CA . GLU A 1 128 ? -44.151 17.226 -14.317 1.00 56.78 128 GLU A CA 1
ATOM 1026 C C . GLU A 1 128 ? -44.227 18.257 -13.179 1.00 56.78 128 GLU A C 1
ATOM 1028 O O . GLU A 1 128 ? -44.704 17.983 -12.078 1.00 56.78 128 GLU A O 1
ATOM 1033 N N . LYS A 1 129 ? -43.794 19.496 -13.428 1.00 52.56 129 LYS A N 1
ATOM 1034 C CA . LYS A 1 129 ? -44.355 20.642 -12.695 1.00 52.56 129 LYS A CA 1
ATOM 1035 C C . LYS A 1 129 ? -44.723 21.763 -13.672 1.00 52.56 129 LYS A C 1
ATOM 1037 O O . LYS A 1 129 ? -43.805 22.350 -14.245 1.00 52.56 129 LYS A O 1
ATOM 1042 N N . PRO A 1 130 ? -46.028 22.019 -13.890 1.00 64.81 130 PRO A N 1
ATOM 1043 C CA . PRO A 1 130 ? -46.510 23.159 -14.667 1.00 64.81 130 PRO A CA 1
ATOM 1044 C C . PRO A 1 130 ? -46.303 24.493 -13.939 1.00 64.81 130 PRO A C 1
ATOM 1046 O O . PRO A 1 130 ? -46.285 24.499 -12.684 1.00 64.81 130 PRO A O 1
#